Protein AF-A0A3N5GMI0-F1 (afdb_monomer_lite)

Radius of gyration: 30.56 Å; chains: 1; bounding box: 79×19×88 Å

Sequence (148 aa):
MTARRFLISTAVVILVIGAAYVMGYWPERARRVALEGEVTALREQLNDAGARVRMGRLLGDLLNVIEAASALNYGQAQGLSSKFYDAARVEADRTHVPSFKMALEGILQSRDGVTAALTRGDSAAVETLRSAERQLREALGYPVSPPS

Secondary structure (DSSP, 8-state):
-HHHHHHHHHHHHHHHHHHHHHHHHHHHHHHHHHHHHHHHHHHHHHHHHHHHHHHHHHHHHHHHHHHHHHTT-HHHHHHHHHHHHHHHHHHHHH---HHHHHHHHHHHHTHHHHHHHHHTT-THHHHHHHHHHHHHHHHHT---PPP-

pLDDT: mean 86.66, std 12.64, range [46.75, 98.0]

Structure (mmCIF, N/CA/C/O backbone):
data_AF-A0A3N5GMI0-F1
#
_entry.id   AF-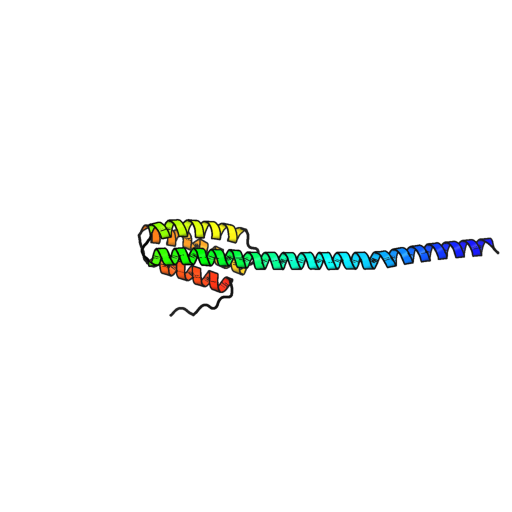A0A3N5GMI0-F1
#
loop_
_atom_site.group_PDB
_atom_site.id
_atom_site.type_symbol
_atom_site.label_atom_id
_atom_site.label_alt_id
_atom_site.label_comp_id
_atom_site.label_asym_id
_atom_site.label_entity_id
_atom_site.label_seq_id
_atom_site.pdbx_PDB_ins_code
_atom_site.Cartn_x
_atom_site.Cartn_y
_atom_site.Cartn_z
_atom_site.occupancy
_atom_site.B_iso_or_equiv
_atom_site.auth_seq_id
_atom_site.auth_comp_id
_atom_site.auth_asym_id
_atom_site.auth_atom_id
_atom_site.pdbx_PDB_model_num
ATOM 1 N N . MET A 1 1 ? 53.738 -0.692 -65.884 1.00 52.25 1 MET A N 1
ATOM 2 C CA . MET A 1 1 ? 52.282 -0.692 -65.571 1.00 52.25 1 MET A CA 1
ATOM 3 C C . MET A 1 1 ? 51.859 -1.727 -64.513 1.00 52.25 1 MET A C 1
ATOM 5 O O . MET A 1 1 ? 50.678 -1.806 -64.198 1.00 52.25 1 MET A O 1
ATOM 9 N N . THR A 1 2 ? 52.780 -2.491 -63.918 1.00 55.88 2 THR A N 1
ATOM 10 C CA . THR A 1 2 ? 52.488 -3.558 -62.939 1.00 55.88 2 THR A CA 1
ATOM 11 C C . THR A 1 2 ? 52.329 -3.046 -61.500 1.00 55.88 2 THR A C 1
ATOM 13 O O . THR A 1 2 ? 51.394 -3.449 -60.818 1.00 55.88 2 THR A O 1
ATOM 16 N N . ALA A 1 3 ? 53.146 -2.077 -61.067 1.00 57.31 3 ALA A N 1
ATOM 17 C CA . ALA A 1 3 ? 53.117 -1.544 -59.696 1.00 57.31 3 ALA A CA 1
ATOM 18 C C . ALA A 1 3 ? 51.794 -0.841 -59.317 1.00 57.31 3 ALA A C 1
ATOM 20 O O . ALA A 1 3 ? 51.259 -1.047 -58.231 1.00 57.31 3 ALA A O 1
ATOM 21 N N . ARG A 1 4 ? 51.211 -0.062 -60.240 1.00 60.59 4 ARG A N 1
ATOM 22 C CA . ARG A 1 4 ? 49.930 0.636 -60.018 1.00 60.59 4 ARG A CA 1
ATOM 23 C C . ARG A 1 4 ? 48.748 -0.336 -59.907 1.00 60.59 4 ARG A C 1
ATOM 25 O O . ARG A 1 4 ? 47.826 -0.077 -59.148 1.00 60.59 4 ARG A O 1
ATOM 32 N N . ARG A 1 5 ? 48.788 -1.466 -60.627 1.00 61.03 5 ARG A N 1
ATOM 33 C CA . ARG A 1 5 ? 47.753 -2.514 -60.552 1.00 61.03 5 ARG A CA 1
ATOM 34 C C . ARG A 1 5 ? 47.844 -3.298 -59.238 1.00 61.03 5 ARG A C 1
ATOM 36 O O . ARG A 1 5 ? 46.805 -3.575 -58.657 1.00 61.03 5 ARG A O 1
ATOM 43 N N . PHE A 1 6 ? 49.060 -3.546 -58.740 1.00 63.50 6 PHE A N 1
ATOM 44 C CA . PHE A 1 6 ? 49.299 -4.171 -57.431 1.00 63.50 6 PHE A CA 1
ATOM 45 C C . PHE A 1 6 ? 48.829 -3.302 -56.255 1.00 63.50 6 PHE A C 1
ATOM 47 O O . PHE A 1 6 ? 48.178 -3.798 -55.342 1.00 63.50 6 PHE A O 1
ATOM 54 N N . LEU A 1 7 ? 49.095 -1.992 -56.291 1.00 67.62 7 LEU A N 1
ATOM 55 C CA . LEU A 1 7 ? 48.611 -1.062 -55.262 1.00 67.62 7 LEU A CA 1
ATOM 56 C C . LEU A 1 7 ? 47.077 -0.987 -55.214 1.00 67.62 7 LEU A C 1
ATOM 58 O O . LEU A 1 7 ? 46.496 -0.982 -54.131 1.00 67.62 7 LEU A O 1
ATOM 62 N N . ILE A 1 8 ? 46.421 -0.982 -56.379 1.00 74.38 8 ILE A N 1
ATOM 63 C CA . ILE A 1 8 ? 44.954 -0.985 -56.464 1.00 74.38 8 ILE A CA 1
ATOM 64 C C . ILE A 1 8 ? 44.383 -2.306 -55.929 1.00 74.38 8 ILE A C 1
ATOM 66 O O . ILE A 1 8 ? 43.432 -2.275 -55.153 1.00 74.38 8 ILE A O 1
ATOM 70 N N . SER A 1 9 ? 44.971 -3.459 -56.272 1.00 75.69 9 SER A N 1
ATOM 71 C CA . SER A 1 9 ? 44.498 -4.748 -55.748 1.00 75.69 9 SER A CA 1
ATOM 72 C C . SER A 1 9 ? 44.639 -4.849 -54.228 1.00 75.69 9 SER A C 1
ATOM 74 O O . SER A 1 9 ? 43.713 -5.309 -53.567 1.00 75.69 9 SER A O 1
ATOM 76 N N . THR A 1 10 ? 45.743 -4.364 -53.652 1.00 77.94 10 THR A N 1
ATOM 77 C CA . THR A 1 10 ? 45.947 -4.388 -52.195 1.00 77.94 10 THR A CA 1
ATOM 78 C C . THR A 1 10 ? 44.950 -3.482 -51.469 1.00 77.94 10 THR A C 1
ATOM 80 O O . THR A 1 10 ? 44.385 -3.885 -50.454 1.00 77.94 10 THR A O 1
ATOM 83 N N . ALA A 1 11 ? 44.667 -2.292 -52.009 1.00 78.38 11 ALA A N 1
ATOM 84 C CA . ALA A 1 11 ? 43.669 -1.386 -51.440 1.00 78.38 11 ALA A CA 1
ATOM 85 C C . ALA A 1 11 ? 42.252 -1.991 -51.453 1.00 78.38 11 ALA A C 1
ATOM 87 O O . ALA A 1 11 ? 41.520 -1.872 -50.471 1.00 78.38 11 ALA A O 1
ATOM 88 N N . VAL A 1 12 ? 41.881 -2.689 -52.531 1.00 81.88 12 VAL A N 1
ATOM 89 C CA . VAL A 1 12 ? 40.581 -3.371 -52.640 1.00 81.88 12 VAL A CA 1
ATOM 90 C C . VAL A 1 12 ? 40.467 -4.521 -51.637 1.00 81.88 12 VAL A C 1
ATOM 92 O O . VAL A 1 12 ? 39.437 -4.654 -50.984 1.00 81.88 12 VAL A O 1
ATOM 95 N N . VAL A 1 13 ? 41.524 -5.318 -51.452 1.00 80.50 13 VAL A N 1
ATOM 96 C CA . VAL A 1 13 ? 41.527 -6.421 -50.473 1.00 80.50 13 VAL A CA 1
ATOM 97 C C . VAL A 1 13 ? 41.350 -5.900 -49.042 1.00 80.50 13 VAL A C 1
ATOM 99 O O . VAL A 1 13 ? 40.541 -6.443 -48.293 1.00 80.50 13 VAL A O 1
ATOM 102 N N . ILE A 1 14 ? 42.036 -4.814 -48.673 1.00 80.25 14 ILE A N 1
ATOM 103 C CA . ILE A 1 14 ? 41.888 -4.185 -47.349 1.00 80.25 14 ILE A CA 1
ATOM 104 C C . ILE A 1 14 ? 40.455 -3.676 -47.139 1.00 80.25 14 ILE A C 1
ATOM 106 O O . ILE A 1 14 ? 39.878 -3.882 -46.070 1.00 80.25 14 ILE A O 1
ATOM 110 N N . LEU A 1 15 ? 39.855 -3.062 -48.162 1.00 82.50 15 LEU A N 1
ATOM 111 C CA . LEU A 1 15 ? 38.482 -2.560 -48.102 1.00 82.50 15 LEU A CA 1
ATOM 112 C C . LEU A 1 15 ? 37.459 -3.694 -47.919 1.00 82.50 15 LEU A C 1
ATOM 114 O O . LEU A 1 15 ? 36.540 -3.568 -47.114 1.00 82.50 15 LEU A O 1
ATOM 118 N N . VAL A 1 16 ? 37.642 -4.819 -48.616 1.00 78.62 16 VAL A N 1
ATOM 119 C CA . VAL A 1 16 ? 36.766 -5.998 -48.505 1.00 78.62 16 VAL A CA 1
ATOM 120 C C . VAL A 1 16 ? 36.875 -6.648 -47.124 1.00 78.62 16 VAL A C 1
ATOM 122 O O . VAL A 1 16 ? 35.852 -6.984 -46.531 1.00 78.62 16 VAL A O 1
ATOM 125 N N . ILE A 1 17 ? 38.086 -6.777 -46.573 1.00 74.62 17 ILE A N 1
ATOM 126 C CA . ILE A 1 17 ? 38.292 -7.321 -45.221 1.00 74.62 17 ILE A CA 1
ATOM 127 C C . ILE A 1 17 ? 37.671 -6.395 -44.167 1.00 74.62 17 ILE A C 1
ATOM 129 O O . ILE A 1 17 ? 36.975 -6.868 -43.269 1.00 74.62 17 ILE A O 1
ATOM 133 N N . GLY A 1 18 ? 37.858 -5.078 -44.301 1.00 73.50 18 GLY A N 1
ATOM 134 C CA . GLY A 1 18 ? 37.229 -4.091 -43.422 1.00 73.50 18 GLY A CA 1
ATOM 135 C C . GLY A 1 18 ? 35.699 -4.148 -43.475 1.00 73.50 18 GLY A C 1
ATOM 136 O O . GLY A 1 18 ? 35.045 -4.157 -42.433 1.00 73.50 18 GLY A O 1
ATOM 137 N N . ALA A 1 19 ? 35.122 -4.265 -44.673 1.00 71.38 19 ALA A N 1
ATOM 138 C CA . ALA A 1 19 ? 33.678 -4.391 -44.860 1.00 71.38 19 ALA A CA 1
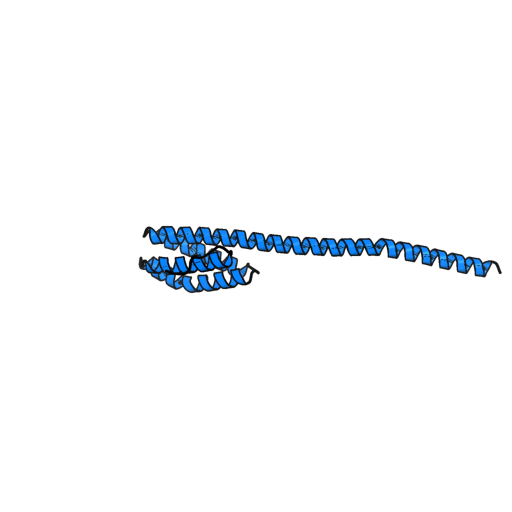ATOM 139 C C . ALA A 1 19 ? 33.121 -5.695 -44.264 1.00 71.38 19 ALA A C 1
ATOM 141 O O . ALA A 1 19 ? 32.104 -5.660 -43.574 1.00 71.38 19 ALA A O 1
ATOM 142 N N . ALA A 1 20 ? 33.807 -6.826 -44.459 1.00 69.12 20 ALA A N 1
ATOM 143 C CA . ALA A 1 20 ? 33.426 -8.112 -43.874 1.00 69.12 20 ALA A CA 1
ATOM 144 C C . ALA A 1 20 ? 33.480 -8.086 -42.336 1.00 69.12 20 ALA A C 1
ATOM 146 O O . ALA A 1 20 ? 32.583 -8.609 -41.674 1.00 69.12 20 ALA A O 1
ATOM 147 N N . TYR A 1 21 ? 34.486 -7.420 -41.761 1.00 67.62 21 TYR A N 1
ATOM 148 C CA . TYR A 1 21 ? 34.617 -7.260 -40.313 1.00 67.62 21 TYR A CA 1
ATOM 149 C C . TYR A 1 21 ? 33.480 -6.408 -39.722 1.00 67.62 21 TYR A C 1
ATOM 151 O O . TYR A 1 21 ? 32.885 -6.774 -38.709 1.00 67.62 21 TYR A O 1
ATOM 159 N N . VAL A 1 22 ? 33.114 -5.305 -40.382 1.00 67.25 22 VAL A N 1
ATOM 160 C CA . VAL A 1 22 ? 32.005 -4.435 -39.952 1.00 67.25 22 VAL A CA 1
ATOM 161 C C . VAL A 1 22 ? 30.646 -5.125 -40.124 1.00 67.25 22 VAL A C 1
ATOM 163 O O . VAL A 1 22 ? 29.807 -5.050 -39.223 1.00 67.25 22 VAL A O 1
ATOM 166 N N . MET A 1 23 ? 30.440 -5.852 -41.228 1.00 66.06 23 MET A N 1
ATOM 167 C CA . MET A 1 23 ? 29.214 -6.625 -41.471 1.00 66.06 23 MET A CA 1
ATOM 168 C C . MET A 1 23 ? 29.020 -7.770 -40.474 1.00 66.06 23 MET A C 1
ATOM 170 O O . MET A 1 23 ? 27.881 -8.058 -40.123 1.00 66.06 23 MET A O 1
ATOM 174 N N . GLY A 1 24 ? 30.093 -8.397 -39.985 1.00 65.38 24 GLY A N 1
ATOM 175 C CA . GLY A 1 24 ? 30.006 -9.426 -38.942 1.00 65.38 24 GLY A CA 1
ATOM 176 C C . GLY A 1 24 ? 29.714 -8.866 -37.544 1.00 65.38 24 GLY A C 1
ATOM 177 O O . GLY A 1 24 ? 29.049 -9.518 -36.745 1.00 65.38 24 GLY A O 1
ATOM 178 N N . TYR A 1 25 ? 30.161 -7.641 -37.247 1.00 62.84 25 TYR A N 1
ATOM 179 C CA . TYR A 1 25 ? 30.056 -7.048 -35.906 1.00 62.84 25 TYR A CA 1
ATOM 180 C C . TYR A 1 25 ? 28.720 -6.326 -35.642 1.00 62.84 25 TYR A C 1
ATOM 182 O O . TYR A 1 25 ? 28.265 -6.233 -34.500 1.00 62.84 25 TYR A O 1
ATOM 190 N N . TRP A 1 26 ? 28.071 -5.809 -36.689 1.00 65.12 26 TRP A N 1
ATOM 191 C CA . TRP A 1 26 ? 26.772 -5.133 -36.593 1.00 65.12 26 TRP A CA 1
ATOM 192 C C . TRP A 1 26 ? 25.600 -6.031 -36.134 1.00 65.12 26 TRP A C 1
ATOM 194 O O . TRP A 1 26 ? 24.871 -5.616 -35.226 1.00 65.12 26 TRP A O 1
ATOM 204 N N . PRO A 1 27 ? 25.400 -7.257 -36.670 1.00 71.31 27 PRO A N 1
ATOM 205 C CA . PRO A 1 27 ? 24.298 -8.123 -36.243 1.00 71.31 27 PRO A CA 1
ATOM 206 C C . PRO A 1 27 ? 24.444 -8.575 -34.785 1.00 71.31 27 PRO A C 1
ATOM 208 O O . PRO A 1 27 ? 23.443 -8.733 -34.087 1.00 71.31 27 PRO A O 1
ATOM 211 N N . GLU A 1 28 ? 25.677 -8.715 -34.296 1.00 65.88 28 GLU A N 1
ATOM 212 C CA . GLU A 1 28 ? 25.957 -9.093 -32.910 1.00 65.88 28 GLU A CA 1
ATOM 213 C C . GLU A 1 28 ? 25.570 -7.976 -31.926 1.00 65.88 28 GLU A C 1
ATOM 215 O O . GLU A 1 28 ? 24.974 -8.236 -30.879 1.00 65.88 28 GLU A O 1
ATOM 220 N N . ARG A 1 29 ? 25.832 -6.709 -32.282 1.00 66.31 29 ARG A N 1
ATOM 221 C CA . ARG A 1 29 ? 25.362 -5.552 -31.500 1.00 66.31 29 ARG A CA 1
ATOM 222 C C . ARG A 1 29 ? 23.839 -5.447 -31.505 1.00 66.31 29 ARG A C 1
ATOM 224 O O . ARG A 1 29 ? 23.257 -5.226 -30.449 1.00 66.31 29 ARG A O 1
ATOM 231 N N . ALA A 1 30 ? 23.200 -5.650 -32.658 1.00 70.50 30 ALA A N 1
ATOM 232 C CA . ALA A 1 30 ? 21.741 -5.624 -32.761 1.00 70.50 30 ALA A CA 1
ATOM 233 C C . ALA A 1 30 ? 21.086 -6.700 -31.874 1.00 70.50 30 ALA A C 1
ATOM 235 O O . ALA A 1 30 ? 20.111 -6.414 -31.183 1.00 70.50 30 ALA A O 1
ATOM 236 N N . ARG A 1 31 ? 21.663 -7.910 -31.823 1.00 71.00 31 ARG A N 1
ATOM 237 C CA . ARG A 1 31 ? 21.205 -8.981 -30.922 1.00 71.00 31 ARG A CA 1
ATOM 238 C C . ARG A 1 31 ? 21.382 -8.632 -29.450 1.00 71.00 31 ARG A C 1
ATOM 240 O O . ARG A 1 31 ? 20.467 -8.870 -28.674 1.00 71.00 31 ARG A O 1
ATOM 247 N N . ARG A 1 32 ? 22.522 -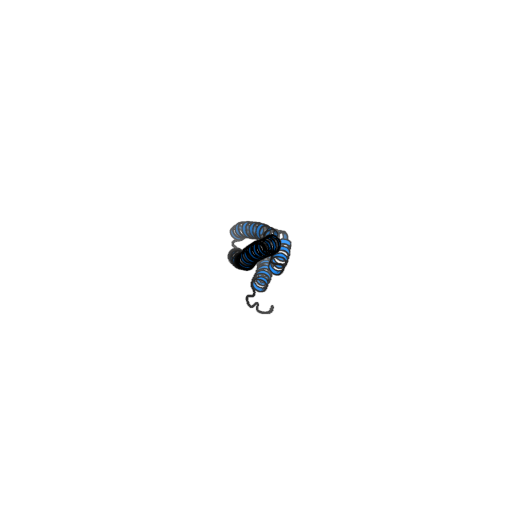8.053 -29.062 1.00 71.31 32 ARG A N 1
ATOM 248 C CA . ARG A 1 32 ? 22.760 -7.637 -27.668 1.00 71.31 32 ARG A CA 1
ATOM 249 C C . ARG A 1 32 ? 21.779 -6.564 -27.213 1.00 71.31 32 ARG A C 1
ATOM 251 O O . ARG A 1 32 ? 21.189 -6.725 -26.157 1.00 71.31 32 ARG A O 1
ATOM 258 N N . VAL A 1 33 ? 21.542 -5.541 -28.033 1.00 75.00 33 VAL A N 1
ATOM 259 C CA . VAL A 1 33 ? 20.564 -4.484 -27.725 1.00 75.00 33 VAL A CA 1
ATOM 260 C C . VAL A 1 33 ? 19.145 -5.053 -27.620 1.00 75.00 33 VAL A C 1
ATOM 262 O O . VAL A 1 33 ? 18.405 -4.689 -26.710 1.00 75.00 33 VAL A O 1
ATOM 265 N N . ALA A 1 34 ? 18.769 -5.983 -28.505 1.00 75.81 34 ALA A N 1
ATOM 266 C CA . ALA A 1 34 ? 17.469 -6.650 -28.430 1.00 75.81 34 ALA A CA 1
ATOM 267 C C . ALA A 1 34 ? 17.316 -7.480 -27.141 1.00 75.81 34 ALA A C 1
ATOM 269 O O . ALA A 1 34 ? 16.304 -7.363 -26.455 1.00 75.81 34 ALA A O 1
ATOM 270 N N . LEU A 1 35 ? 18.341 -8.258 -26.776 1.00 76.25 35 LEU A N 1
ATOM 271 C CA . LEU A 1 35 ? 18.362 -9.060 -25.548 1.00 76.25 35 LEU A CA 1
ATOM 272 C C . LEU A 1 35 ? 18.366 -8.190 -24.281 1.00 76.25 35 LEU A C 1
ATOM 274 O O . LEU A 1 35 ? 17.694 -8.519 -23.310 1.00 76.25 35 LEU A O 1
ATOM 278 N N . GLU A 1 36 ? 19.088 -7.068 -24.273 1.00 79.62 36 GLU A N 1
ATOM 279 C CA . GLU A 1 36 ? 19.067 -6.097 -23.169 1.00 79.62 36 GLU A CA 1
ATOM 280 C C . GLU A 1 36 ? 17.676 -5.470 -22.992 1.00 79.62 36 GLU A C 1
ATOM 282 O O . GLU A 1 36 ? 17.203 -5.316 -21.860 1.00 79.62 36 GLU A O 1
ATOM 287 N N . GLY A 1 37 ? 16.995 -5.167 -24.101 1.00 78.44 37 GLY A N 1
ATOM 288 C CA . GLY A 1 37 ? 15.605 -4.714 -24.098 1.00 78.44 37 GLY A CA 1
ATOM 289 C C . GLY A 1 37 ? 14.653 -5.761 -23.519 1.00 78.44 37 GLY A C 1
ATOM 290 O O . GLY A 1 37 ? 13.837 -5.442 -22.655 1.00 78.44 37 GLY A O 1
ATOM 291 N N . GLU A 1 38 ? 14.803 -7.023 -23.921 1.00 82.44 38 GLU A N 1
ATOM 292 C CA . GLU A 1 38 ? 13.996 -8.138 -23.414 1.00 82.44 38 GLU A CA 1
ATOM 293 C C . GLU A 1 38 ? 14.228 -8.382 -21.914 1.00 82.44 38 GLU A C 1
ATOM 295 O O . GLU A 1 38 ? 13.273 -8.505 -21.149 1.00 82.44 38 GLU A O 1
ATOM 300 N N . VAL A 1 39 ? 15.484 -8.359 -21.455 1.00 82.94 39 VAL A N 1
ATOM 301 C CA . VAL A 1 39 ? 15.821 -8.468 -20.025 1.00 82.94 39 VAL A CA 1
ATOM 302 C C . VAL A 1 39 ? 15.212 -7.322 -19.220 1.00 82.94 39 VAL A C 1
ATOM 304 O O . VAL A 1 39 ? 14.727 -7.545 -18.110 1.00 82.94 39 VAL A O 1
ATOM 307 N N . THR A 1 40 ? 15.227 -6.102 -19.757 1.00 84.00 40 THR A N 1
ATOM 308 C CA . THR A 1 40 ? 14.631 -4.936 -19.091 1.00 84.00 40 THR A CA 1
ATOM 309 C C . THR A 1 40 ? 13.116 -5.094 -18.969 1.00 84.00 40 THR A C 1
ATOM 311 O O . THR A 1 40 ? 12.585 -4.988 -17.865 1.00 84.00 40 THR A O 1
ATOM 314 N N . ALA A 1 41 ? 12.439 -5.468 -20.057 1.00 81.75 41 ALA A N 1
ATOM 315 C CA . ALA A 1 41 ? 10.996 -5.703 -20.056 1.00 81.75 41 ALA A CA 1
ATOM 316 C C . ALA A 1 41 ? 10.587 -6.842 -19.104 1.00 81.75 41 ALA A C 1
ATOM 318 O O . ALA A 1 41 ? 9.616 -6.721 -18.358 1.00 81.75 41 ALA A O 1
ATOM 319 N N . LEU A 1 42 ? 11.346 -7.942 -19.075 1.00 82.81 42 LEU A N 1
ATOM 320 C CA . LEU A 1 42 ? 11.097 -9.054 -18.153 1.00 82.81 42 LEU A CA 1
ATOM 321 C C . LEU A 1 42 ? 11.301 -8.644 -16.688 1.00 82.81 42 LEU A C 1
ATOM 323 O O . LEU A 1 42 ? 10.542 -9.070 -15.818 1.00 82.81 42 LEU A O 1
ATOM 327 N N . ARG A 1 43 ? 12.299 -7.801 -16.393 1.00 83.56 43 ARG A N 1
ATOM 328 C CA . ARG A 1 43 ? 12.517 -7.262 -15.039 1.00 83.56 43 ARG A CA 1
ATOM 329 C C . ARG A 1 43 ? 11.368 -6.370 -14.586 1.00 83.56 43 ARG A C 1
ATOM 331 O O . ARG A 1 43 ? 10.963 -6.478 -13.431 1.00 83.56 43 ARG A O 1
ATOM 338 N N . GLU A 1 44 ? 10.835 -5.532 -15.469 1.00 84.19 44 GLU A N 1
ATOM 339 C CA . GLU A 1 44 ? 9.654 -4.710 -15.175 1.00 84.19 44 GLU A CA 1
ATOM 340 C C . GLU A 1 44 ? 8.430 -5.583 -14.887 1.00 84.19 44 GLU A C 1
ATOM 342 O O . GLU A 1 44 ? 7.812 -5.437 -13.833 1.00 84.19 44 GLU A O 1
ATOM 347 N N . GLN A 1 45 ? 8.153 -6.578 -15.735 1.00 83.56 45 GLN A N 1
ATOM 348 C CA . GLN A 1 45 ? 7.048 -7.519 -15.517 1.00 83.56 45 GLN A CA 1
ATOM 349 C C . GLN A 1 45 ? 7.176 -8.278 -14.189 1.00 83.56 45 GLN A C 1
ATOM 351 O O . GLN A 1 45 ? 6.191 -8.447 -13.467 1.00 83.56 45 GLN A O 1
ATOM 356 N N . LEU A 1 46 ? 8.388 -8.719 -13.834 1.00 83.12 46 LEU A N 1
ATOM 357 C CA . LEU A 1 46 ? 8.648 -9.363 -12.546 1.00 83.12 46 LEU A CA 1
ATOM 358 C C . LEU A 1 46 ? 8.443 -8.405 -11.369 1.00 83.12 46 LEU A C 1
ATOM 360 O O . LEU A 1 46 ? 7.931 -8.822 -10.328 1.00 83.12 46 LEU A O 1
ATOM 364 N N . ASN A 1 47 ? 8.828 -7.137 -11.511 1.00 86.06 47 ASN A N 1
ATOM 365 C CA . ASN A 1 47 ? 8.621 -6.138 -10.470 1.00 86.06 47 ASN A CA 1
ATOM 366 C C . ASN A 1 47 ? 7.125 -5.866 -10.248 1.00 86.06 47 ASN A C 1
ATOM 368 O O . ASN A 1 47 ? 6.670 -5.862 -9.102 1.00 86.06 47 ASN A O 1
ATOM 372 N N . ASP A 1 48 ? 6.352 -5.750 -11.328 1.00 84.56 48 ASP A N 1
ATOM 373 C CA . ASP A 1 48 ? 4.899 -5.560 -11.290 1.00 84.56 48 ASP A CA 1
ATOM 374 C C . ASP A 1 48 ? 4.175 -6.769 -10.688 1.00 84.56 48 ASP A C 1
ATOM 376 O O . ASP A 1 48 ? 3.317 -6.625 -9.809 1.00 84.56 48 ASP A O 1
ATOM 380 N N . ALA A 1 49 ? 4.551 -7.982 -11.099 1.00 86.56 49 ALA A N 1
ATOM 381 C CA . ALA A 1 49 ? 4.040 -9.211 -10.499 1.00 86.56 49 ALA A CA 1
ATOM 382 C C . ALA A 1 49 ? 4.396 -9.288 -9.004 1.00 86.56 49 ALA A C 1
ATOM 384 O O . ALA A 1 49 ? 3.551 -9.614 -8.167 1.00 86.56 49 ALA A O 1
ATOM 385 N N . GLY A 1 50 ? 5.626 -8.914 -8.645 1.00 90.06 50 GLY A N 1
ATOM 386 C CA . GLY A 1 50 ? 6.074 -8.833 -7.260 1.00 90.06 50 GLY A CA 1
ATOM 387 C C . GLY A 1 50 ? 5.280 -7.815 -6.438 1.00 90.06 50 GLY A C 1
ATOM 388 O O . GLY A 1 50 ? 4.959 -8.091 -5.281 1.00 90.06 50 GLY A O 1
ATOM 389 N N . ALA A 1 51 ? 4.934 -6.664 -7.017 1.00 90.88 51 ALA A N 1
ATOM 390 C CA . ALA A 1 51 ? 4.099 -5.654 -6.375 1.00 90.88 51 ALA A CA 1
ATOM 391 C C . ALA A 1 51 ? 2.689 -6.190 -6.101 1.00 90.88 51 ALA A C 1
ATOM 393 O O . ALA A 1 51 ? 2.202 -6.068 -4.980 1.00 90.88 51 ALA A O 1
ATOM 394 N N . ARG A 1 52 ? 2.075 -6.892 -7.064 1.00 92.56 52 ARG A N 1
ATOM 395 C CA . ARG A 1 52 ? 0.767 -7.549 -6.874 1.00 92.56 52 ARG A CA 1
ATOM 396 C C . ARG A 1 52 ? 0.776 -8.547 -5.717 1.00 92.56 52 ARG A C 1
ATOM 398 O O . ARG A 1 52 ? -0.146 -8.545 -4.908 1.00 92.56 52 ARG A O 1
ATOM 405 N N . VAL A 1 53 ? 1.824 -9.365 -5.596 1.00 93.62 53 VAL A N 1
ATOM 406 C CA . VAL A 1 53 ? 1.955 -10.330 -4.487 1.00 93.62 53 VAL A CA 1
ATOM 407 C C . VAL A 1 53 ? 2.059 -9.623 -3.134 1.00 93.62 53 VAL A C 1
ATOM 409 O O . VAL A 1 53 ? 1.403 -10.030 -2.175 1.00 93.62 53 VAL A O 1
ATOM 412 N N . ARG A 1 54 ? 2.862 -8.556 -3.034 1.00 94.56 54 ARG A N 1
ATOM 413 C CA . ARG A 1 54 ? 2.990 -7.782 -1.786 1.00 94.56 54 ARG A CA 1
ATOM 414 C C . ARG A 1 54 ? 1.682 -7.087 -1.420 1.00 94.56 54 ARG A C 1
ATOM 416 O O . ARG A 1 54 ? 1.282 -7.124 -0.262 1.00 94.56 54 ARG A O 1
ATOM 423 N N . MET A 1 55 ? 0.981 -6.558 -2.414 1.00 94.94 55 MET A N 1
ATOM 424 C CA . MET A 1 55 ? -0.317 -5.925 -2.234 1.00 94.94 55 MET A CA 1
ATOM 425 C C . MET A 1 55 ? -1.403 -6.934 -1.818 1.00 94.94 55 MET A C 1
ATOM 427 O O . MET A 1 55 ? -2.222 -6.651 -0.948 1.00 94.94 55 MET A O 1
ATOM 431 N N . GLY A 1 56 ? -1.348 -8.164 -2.340 1.00 94.50 56 GLY A N 1
ATOM 432 C CA . GLY A 1 56 ? -2.178 -9.278 -1.875 1.00 94.50 56 GLY A CA 1
ATOM 433 C C . GLY A 1 56 ? -1.889 -9.690 -0.426 1.00 94.50 56 GLY A C 1
ATOM 434 O O . GLY A 1 56 ? -2.819 -10.001 0.314 1.00 94.50 56 GLY A O 1
ATOM 435 N N . ARG A 1 57 ? -0.623 -9.632 0.016 1.00 96.56 57 ARG A N 1
ATOM 436 C CA . ARG A 1 57 ? -0.271 -9.839 1.432 1.00 96.56 57 ARG A CA 1
ATOM 437 C C . ARG A 1 57 ? -0.889 -8.759 2.321 1.00 96.56 57 ARG A C 1
ATOM 439 O O . ARG A 1 57 ? -1.499 -9.107 3.323 1.00 96.56 57 ARG A O 1
ATOM 446 N N . LEU A 1 58 ? -0.803 -7.488 1.919 1.00 97.44 58 LEU A N 1
ATOM 447 C CA . LEU A 1 58 ? -1.431 -6.377 2.645 1.00 97.44 58 LEU A CA 1
ATOM 448 C C . LEU A 1 58 ? -2.950 -6.530 2.747 1.00 97.44 58 LEU A C 1
ATOM 450 O O . LEU A 1 58 ? -3.518 -6.250 3.798 1.00 97.44 58 LEU A O 1
ATOM 454 N N . LEU A 1 59 ? -3.607 -7.013 1.687 1.00 97.31 59 LEU A N 1
ATOM 455 C CA . LEU A 1 59 ? -5.029 -7.345 1.743 1.00 97.31 59 LEU A CA 1
ATOM 456 C C . LEU A 1 59 ? -5.305 -8.440 2.787 1.00 97.31 59 LEU A C 1
ATOM 458 O O . LEU A 1 59 ? -6.225 -8.294 3.584 1.00 97.31 59 LEU A O 1
ATOM 462 N N . GLY A 1 60 ? -4.498 -9.504 2.821 1.00 96.75 60 GLY A N 1
ATOM 463 C CA . GLY A 1 60 ? -4.603 -10.547 3.847 1.00 96.75 60 GLY A CA 1
ATOM 464 C C . GLY A 1 60 ? -4.416 -10.008 5.269 1.00 96.75 60 GLY A C 1
ATOM 465 O O . GLY A 1 60 ? -5.210 -10.315 6.155 1.00 96.75 60 GLY A O 1
ATOM 466 N N . ASP A 1 61 ? -3.417 -9.150 5.479 1.00 97.69 61 ASP A N 1
ATOM 467 C CA . ASP A 1 61 ? -3.168 -8.506 6.771 1.00 97.69 61 ASP A CA 1
ATOM 468 C C . ASP A 1 61 ? -4.355 -7.633 7.201 1.00 97.69 61 ASP A C 1
ATOM 470 O O . ASP A 1 61 ? -4.794 -7.714 8.348 1.00 97.69 61 ASP A O 1
ATOM 474 N N . LEU A 1 62 ? -4.929 -6.858 6.277 1.00 97.75 62 LEU A N 1
ATOM 475 C CA . LEU A 1 62 ? -6.115 -6.043 6.533 1.00 97.75 62 LEU A CA 1
ATOM 476 C C . LEU A 1 62 ? -7.336 -6.890 6.908 1.00 97.75 62 LEU A C 1
ATOM 478 O O . LEU A 1 62 ? -8.062 -6.537 7.837 1.00 97.75 62 LEU A O 1
ATOM 482 N N . LEU A 1 63 ? -7.559 -8.012 6.220 1.00 97.81 63 LEU A N 1
ATOM 483 C CA . LEU A 1 63 ? -8.659 -8.925 6.538 1.00 97.81 63 LEU A CA 1
ATOM 484 C C . LEU A 1 63 ? -8.540 -9.470 7.966 1.00 97.81 63 LEU A C 1
ATOM 486 O O . LEU A 1 63 ? -9.542 -9.503 8.676 1.00 97.81 63 LEU A O 1
ATOM 490 N N . ASN A 1 64 ? -7.325 -9.780 8.427 1.00 98.00 64 ASN A N 1
ATOM 491 C CA . ASN A 1 64 ? -7.092 -10.188 9.816 1.00 98.00 64 ASN A CA 1
ATOM 492 C C . ASN A 1 64 ? -7.430 -9.063 10.816 1.00 98.00 64 ASN A C 1
ATOM 494 O O . ASN A 1 64 ? -7.971 -9.329 11.890 1.00 98.00 64 ASN A O 1
ATOM 498 N N . VAL A 1 65 ? -7.139 -7.796 10.482 1.00 97.69 65 VAL A N 1
ATOM 499 C CA . VAL A 1 65 ? -7.537 -6.641 11.314 1.00 97.69 65 VAL A CA 1
ATOM 500 C C . VAL A 1 65 ? -9.060 -6.536 11.389 1.00 97.69 65 VAL A C 1
ATOM 502 O O . VAL A 1 65 ? -9.612 -6.362 12.476 1.00 97.69 65 VAL A O 1
ATOM 505 N N . ILE A 1 66 ? -9.735 -6.645 10.242 1.00 97.44 66 ILE A N 1
ATOM 506 C CA . ILE A 1 66 ? -11.196 -6.581 10.141 1.00 97.44 66 ILE A CA 1
ATOM 507 C C . ILE A 1 66 ? -11.836 -7.703 10.952 1.00 97.44 66 ILE A C 1
ATOM 509 O O . ILE A 1 66 ? -12.790 -7.445 11.683 1.00 97.44 66 ILE A O 1
ATOM 513 N N . GLU A 1 67 ? -11.323 -8.927 10.845 1.00 97.56 67 GLU A N 1
ATOM 514 C CA . GLU A 1 67 ? -11.813 -10.084 11.592 1.00 97.56 67 GLU A CA 1
ATOM 515 C C . GLU A 1 67 ? -11.676 -9.863 13.102 1.00 97.56 67 GLU A C 1
ATOM 517 O O . GLU A 1 67 ? -12.667 -9.967 13.825 1.00 97.56 67 GLU A O 1
ATOM 522 N N . ALA A 1 68 ? -10.494 -9.452 13.575 1.00 96.94 68 ALA A N 1
ATOM 523 C CA . ALA A 1 68 ? -10.266 -9.168 14.990 1.00 96.94 68 ALA A CA 1
ATOM 524 C C . ALA A 1 68 ? -11.172 -8.040 15.518 1.00 96.94 68 ALA A C 1
ATOM 526 O O . ALA A 1 68 ? -11.739 -8.160 16.605 1.00 96.94 68 ALA A O 1
ATOM 527 N N . ALA A 1 69 ? -11.348 -6.960 14.748 1.00 96.19 69 ALA A N 1
ATOM 528 C CA . ALA A 1 69 ? -12.224 -5.849 15.119 1.00 96.19 69 ALA A CA 1
ATOM 529 C C . ALA A 1 69 ? -13.709 -6.257 15.119 1.00 96.19 69 ALA A C 1
ATOM 531 O O . ALA A 1 69 ? -14.447 -5.885 16.028 1.00 96.19 69 ALA A O 1
ATOM 532 N N . SER A 1 70 ? -14.135 -7.065 14.144 1.00 95.62 70 SER A N 1
ATOM 533 C CA . SER A 1 70 ? -15.508 -7.590 14.054 1.00 95.62 70 SER A CA 1
ATOM 534 C C . SER A 1 70 ? -15.819 -8.570 15.187 1.00 95.62 70 SER A C 1
ATOM 536 O O . SER A 1 70 ? -16.946 -8.620 15.669 1.00 95.62 70 SER A O 1
ATOM 538 N N . ALA A 1 71 ? -14.811 -9.310 15.656 1.00 96.56 71 ALA A N 1
ATOM 539 C CA . ALA A 1 71 ? -14.890 -10.178 16.827 1.00 96.56 71 ALA A CA 1
ATOM 540 C C . ALA A 1 71 ? -14.787 -9.417 18.167 1.00 96.56 71 ALA A C 1
ATOM 542 O O . ALA A 1 71 ? -14.653 -10.047 19.215 1.00 96.56 71 ALA A O 1
ATOM 543 N N . LEU A 1 72 ? -14.821 -8.075 18.149 1.00 95.75 72 LEU A N 1
ATOM 544 C CA . LEU A 1 72 ? -14.674 -7.197 19.320 1.00 95.75 72 LEU A CA 1
ATOM 545 C C . LEU A 1 72 ? -13.340 -7.377 20.070 1.00 95.75 72 LEU A C 1
ATOM 547 O O . LEU A 1 72 ? -13.183 -6.924 21.205 1.00 95.75 72 LEU A O 1
ATOM 551 N N . ASN A 1 73 ? -12.344 -8.003 19.437 1.00 96.00 73 ASN A N 1
ATOM 552 C CA . ASN A 1 73 ? -11.013 -8.188 20.000 1.00 96.00 73 ASN A CA 1
ATOM 553 C C . ASN A 1 73 ? -10.131 -6.972 19.688 1.00 96.00 73 ASN A C 1
ATOM 555 O O . ASN A 1 73 ? -9.162 -7.042 18.927 1.00 96.00 73 ASN A O 1
ATOM 559 N N . TYR A 1 74 ? -10.486 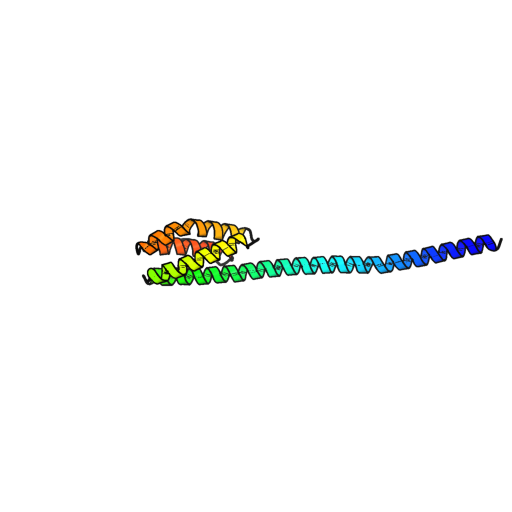-5.826 20.271 1.00 95.06 74 TYR A N 1
ATOM 560 C CA . TYR A 1 74 ? -9.864 -4.540 19.946 1.00 95.06 74 TYR A CA 1
ATOM 561 C C . TYR A 1 74 ? -8.370 -4.473 20.284 1.00 95.06 74 TYR A C 1
ATOM 563 O O . TYR A 1 74 ? -7.614 -3.850 19.543 1.00 95.06 74 TYR A O 1
ATOM 571 N N . GLY A 1 75 ? -7.915 -5.168 21.332 1.00 94.38 75 GLY A N 1
ATOM 572 C CA . GLY A 1 75 ? -6.487 -5.254 21.657 1.00 94.38 75 GLY A CA 1
ATOM 573 C C . GLY A 1 75 ? -5.685 -5.991 20.578 1.00 94.38 75 GLY A C 1
ATOM 574 O O . GLY A 1 75 ? -4.628 -5.523 20.152 1.00 94.38 75 GLY A O 1
ATOM 575 N N . GLN A 1 76 ? -6.215 -7.107 20.064 1.00 96.44 76 GLN A N 1
ATOM 576 C CA . GLN A 1 76 ? -5.604 -7.807 18.931 1.00 96.44 76 GLN A CA 1
ATOM 577 C C . GLN A 1 76 ? -5.680 -6.963 17.653 1.00 96.44 76 GLN A C 1
ATOM 579 O O . GLN A 1 76 ? -4.683 -6.842 16.939 1.00 96.44 76 GLN A O 1
ATOM 584 N N . ALA A 1 77 ? -6.829 -6.337 17.389 1.00 96.56 77 ALA A N 1
ATOM 585 C CA . ALA A 1 77 ? -7.033 -5.487 16.222 1.00 96.56 77 ALA A CA 1
ATOM 586 C C . ALA A 1 77 ? -6.078 -4.283 16.198 1.00 96.56 77 ALA A C 1
ATOM 588 O O . ALA A 1 77 ? -5.571 -3.945 15.135 1.00 96.56 77 ALA A O 1
ATOM 589 N N . GLN A 1 78 ? -5.769 -3.665 17.345 1.00 96.56 78 GLN A N 1
ATOM 590 C CA . GLN A 1 78 ? -4.754 -2.606 17.446 1.00 96.56 78 GLN A CA 1
ATOM 591 C C . GLN A 1 78 ? -3.357 -3.102 17.056 1.00 96.56 78 GLN A C 1
ATOM 593 O O . GLN A 1 78 ? -2.658 -2.459 16.272 1.00 96.56 78 GLN A O 1
ATOM 598 N N . GLY A 1 79 ? -2.948 -4.261 17.580 1.00 96.81 79 GLY A N 1
ATOM 599 C CA . GLY A 1 79 ? -1.645 -4.843 17.258 1.00 96.81 79 GLY A CA 1
ATOM 600 C C . GLY A 1 79 ? -1.513 -5.206 15.777 1.00 96.81 79 GLY A C 1
ATOM 601 O O . GLY A 1 79 ? -0.463 -4.983 15.172 1.00 96.81 79 GLY A O 1
ATOM 602 N N . LEU A 1 80 ? -2.580 -5.742 15.180 1.00 97.69 80 LEU A N 1
ATOM 603 C CA . LEU A 1 80 ? -2.626 -6.064 13.754 1.00 97.69 80 LEU A CA 1
ATOM 604 C C . LEU A 1 80 ? -2.685 -4.800 12.886 1.00 97.69 80 LEU A C 1
ATOM 606 O O . LEU A 1 80 ? -1.975 -4.723 11.886 1.00 97.69 80 LEU A O 1
ATOM 610 N N . SER A 1 81 ? -3.476 -3.793 13.275 1.00 96.81 81 SER A N 1
ATOM 611 C CA . SER A 1 81 ? -3.645 -2.570 12.486 1.00 96.81 81 SER A CA 1
ATOM 612 C C . SER A 1 81 ? -2.356 -1.763 12.417 1.00 96.81 81 SER A C 1
ATOM 614 O O . SER A 1 81 ? -2.000 -1.296 11.338 1.00 96.81 81 SER A O 1
ATOM 616 N N . SER A 1 82 ? -1.598 -1.665 13.517 1.00 97.06 82 SER A N 1
ATOM 617 C CA . SER A 1 82 ? -0.291 -0.998 13.497 1.00 97.06 82 SER A CA 1
ATOM 618 C C . SER A 1 82 ? 0.649 -1.664 12.493 1.00 97.06 82 SER A C 1
ATOM 620 O O . SER A 1 82 ? 1.213 -0.981 11.643 1.00 97.06 82 SER A O 1
ATOM 622 N N . LYS A 1 83 ? 0.759 -3.000 12.536 1.00 97.25 83 LYS A N 1
ATOM 623 C CA . LYS A 1 83 ? 1.598 -3.763 11.598 1.00 97.25 83 LYS A CA 1
ATOM 624 C C . LYS A 1 83 ? 1.156 -3.568 10.150 1.00 97.25 83 LYS A C 1
ATOM 626 O O . LYS A 1 83 ? 2.003 -3.365 9.284 1.00 97.25 83 LYS A O 1
ATOM 631 N N . PHE A 1 84 ? -0.152 -3.598 9.901 1.00 98.00 84 PHE A N 1
ATOM 632 C CA . PHE A 1 84 ? -0.722 -3.353 8.581 1.00 98.00 84 PHE A CA 1
ATOM 633 C C . PHE A 1 84 ? -0.355 -1.959 8.056 1.00 98.00 84 PHE A C 1
ATOM 635 O O . PHE A 1 84 ? 0.170 -1.849 6.953 1.00 98.00 84 PHE A O 1
ATOM 642 N N . TYR A 1 85 ? -0.576 -0.898 8.838 1.00 98.00 85 TYR A N 1
ATOM 643 C CA . TYR A 1 85 ? -0.289 0.470 8.396 1.00 98.00 85 TYR A CA 1
ATOM 644 C C . TYR A 1 85 ? 1.206 0.736 8.210 1.00 98.00 85 TYR A C 1
ATOM 646 O O . TYR A 1 85 ? 1.585 1.466 7.294 1.00 98.00 85 TYR A O 1
ATOM 654 N N . ASP A 1 86 ? 2.060 0.135 9.037 1.00 98.00 86 ASP A N 1
ATOM 655 C CA . ASP A 1 86 ? 3.508 0.235 8.860 1.00 98.00 86 ASP A CA 1
ATOM 656 C C . ASP A 1 86 ? 3.951 -0.469 7.568 1.00 98.00 86 ASP A C 1
ATOM 658 O O . ASP A 1 86 ? 4.712 0.102 6.785 1.00 98.00 86 ASP A O 1
ATOM 662 N N . ALA A 1 87 ? 3.410 -1.656 7.277 1.00 97.19 87 ALA A N 1
ATOM 663 C CA . ALA A 1 87 ? 3.665 -2.360 6.022 1.00 97.19 87 ALA A CA 1
ATOM 664 C C . ALA A 1 87 ? 3.098 -1.609 4.800 1.00 97.19 87 ALA A C 1
ATOM 666 O O . ALA A 1 87 ? 3.759 -1.535 3.764 1.00 97.19 87 ALA A O 1
ATOM 667 N N . ALA A 1 88 ? 1.913 -1.006 4.927 1.00 97.19 88 ALA A N 1
ATOM 668 C CA . ALA A 1 88 ? 1.289 -0.200 3.882 1.00 97.19 88 ALA A CA 1
ATOM 669 C C . ALA A 1 88 ? 2.125 1.043 3.546 1.00 97.19 88 ALA A C 1
ATOM 671 O O . ALA A 1 88 ? 2.304 1.349 2.370 1.00 97.19 88 ALA A O 1
ATOM 672 N N . ARG A 1 89 ? 2.697 1.720 4.554 1.00 97.56 89 ARG A N 1
ATOM 673 C CA . ARG A 1 89 ? 3.623 2.846 4.348 1.00 97.56 89 ARG A CA 1
ATOM 674 C C . ARG A 1 89 ? 4.866 2.407 3.580 1.00 97.56 89 ARG A C 1
ATOM 676 O O . ARG A 1 89 ? 5.215 3.026 2.582 1.00 97.56 89 ARG A O 1
ATOM 683 N N . VAL A 1 90 ? 5.486 1.306 4.006 1.00 96.75 90 VAL A N 1
ATOM 684 C CA . VAL A 1 90 ? 6.677 0.763 3.336 1.00 96.75 90 VAL A CA 1
ATOM 685 C C . VAL A 1 90 ? 6.383 0.393 1.879 1.00 96.75 90 VAL A C 1
ATOM 687 O O . VAL A 1 90 ? 7.204 0.659 1.003 1.00 96.75 90 VAL A O 1
ATOM 690 N N . GLU A 1 91 ? 5.226 -0.208 1.588 1.00 95.69 91 GLU A N 1
ATOM 691 C CA . GLU A 1 91 ? 4.869 -0.544 0.205 1.00 95.69 91 GLU A CA 1
ATOM 692 C C . GLU A 1 91 ? 4.509 0.700 -0.622 1.00 95.69 91 GLU A C 1
ATOM 694 O O . GLU A 1 91 ? 4.826 0.730 -1.810 1.00 95.69 91 GLU A O 1
ATOM 699 N N . ALA A 1 92 ? 3.923 1.738 -0.016 1.00 95.44 92 ALA A N 1
ATOM 700 C CA . ALA A 1 92 ? 3.598 2.995 -0.696 1.00 95.44 92 ALA A CA 1
ATOM 701 C C . ALA A 1 92 ? 4.861 3.718 -1.183 1.00 95.44 92 ALA A C 1
ATOM 703 O O . ALA A 1 92 ? 4.897 4.204 -2.314 1.00 95.44 92 ALA A O 1
ATOM 704 N N . ASP A 1 93 ? 5.913 3.715 -0.361 1.00 93.88 93 ASP A N 1
ATOM 705 C CA . ASP A 1 93 ? 7.213 4.296 -0.707 1.00 93.88 93 ASP A CA 1
ATOM 706 C C . ASP A 1 93 ? 7.968 3.461 -1.758 1.00 93.88 93 ASP A C 1
ATOM 708 O O . ASP A 1 93 ? 8.810 3.977 -2.494 1.00 93.88 93 ASP A O 1
ATOM 712 N N . ARG A 1 94 ? 7.676 2.156 -1.839 1.00 92.00 94 ARG A N 1
ATOM 713 C CA . ARG A 1 94 ? 8.372 1.204 -2.717 1.00 92.00 94 ARG A CA 1
ATOM 714 C C . ARG A 1 94 ? 7.712 1.029 -4.086 1.00 92.00 94 ARG A C 1
ATOM 716 O O . ARG A 1 94 ? 8.403 0.747 -5.072 1.00 92.00 94 ARG A O 1
ATOM 723 N N . THR A 1 95 ? 6.386 1.075 -4.152 1.00 90.50 95 THR A N 1
ATOM 724 C CA . THR A 1 95 ? 5.648 0.731 -5.367 1.00 90.50 95 THR A CA 1
ATOM 725 C C . THR A 1 95 ? 5.804 1.805 -6.440 1.00 90.50 95 THR A C 1
ATOM 727 O O . THR A 1 95 ? 5.723 3.001 -6.174 1.00 90.50 95 THR A O 1
ATOM 730 N N . HIS A 1 96 ? 6.010 1.366 -7.680 1.00 88.94 96 HIS A N 1
ATOM 731 C CA . HIS A 1 96 ? 6.049 2.243 -8.854 1.00 88.94 96 HIS A CA 1
ATOM 732 C C . HIS A 1 96 ? 4.733 2.191 -9.642 1.00 88.94 96 HIS A C 1
ATOM 734 O O . HIS A 1 96 ? 4.571 2.908 -10.624 1.00 88.94 96 HIS A O 1
ATOM 740 N N . VAL A 1 97 ? 3.781 1.358 -9.200 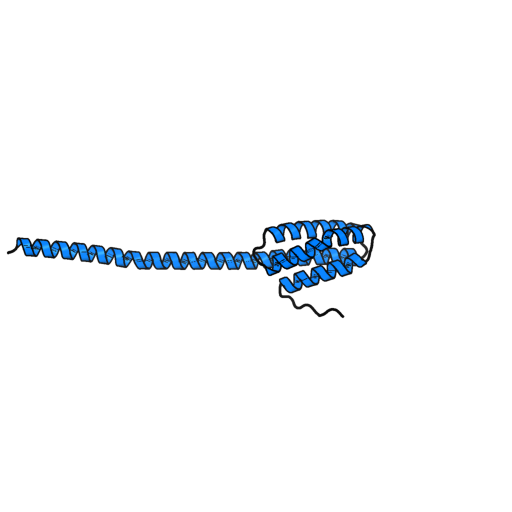1.00 89.81 97 VAL A N 1
ATOM 741 C CA . VAL A 1 97 ? 2.461 1.215 -9.814 1.00 89.81 97 VAL A CA 1
ATOM 742 C C . VAL A 1 97 ? 1.559 2.345 -9.296 1.00 89.81 97 VAL A C 1
ATOM 744 O O . VAL A 1 97 ? 1.225 2.341 -8.105 1.00 89.81 97 VAL A O 1
ATOM 747 N N . PRO A 1 98 ? 1.126 3.303 -10.142 1.00 91.44 98 PRO A N 1
ATOM 748 C CA . PRO A 1 98 ? 0.408 4.494 -9.680 1.00 91.44 98 PRO A CA 1
ATOM 749 C C . PRO A 1 98 ? -0.904 4.186 -8.953 1.00 91.44 98 PRO A C 1
ATOM 751 O O . PRO A 1 98 ? -1.210 4.815 -7.942 1.00 91.44 98 PRO A O 1
ATOM 754 N N . SER A 1 99 ? -1.658 3.183 -9.420 1.00 92.31 99 SER A N 1
ATOM 755 C CA . SER A 1 99 ? -2.909 2.764 -8.775 1.00 92.31 99 SER A CA 1
ATOM 756 C C . SER A 1 99 ? -2.681 2.204 -7.370 1.00 92.31 99 SER A C 1
ATOM 758 O O . SER A 1 99 ? -3.462 2.491 -6.467 1.00 92.31 99 SER A O 1
ATOM 760 N N . PHE A 1 100 ? -1.594 1.452 -7.155 1.00 94.75 100 PHE A N 1
ATOM 761 C CA . PHE A 1 100 ? -1.255 0.918 -5.833 1.00 94.75 100 PHE A CA 1
ATOM 762 C C . PHE A 1 100 ? -0.836 2.037 -4.891 1.00 94.75 100 PHE A C 1
ATOM 764 O O . PHE A 1 100 ? -1.280 2.060 -3.747 1.00 94.75 100 PHE A O 1
ATOM 771 N N . LYS A 1 101 ? -0.023 2.981 -5.379 1.00 95.62 101 LYS A N 1
ATOM 772 C CA . LYS A 1 101 ? 0.404 4.138 -4.592 1.00 95.62 101 LYS A CA 1
ATOM 773 C C . LYS A 1 101 ? -0.794 4.960 -4.119 1.00 95.62 101 LYS A C 1
ATOM 775 O O . LYS A 1 101 ? -0.933 5.192 -2.924 1.00 95.62 101 LYS A O 1
ATOM 780 N N . MET A 1 102 ? -1.696 5.307 -5.036 1.00 95.38 102 MET A N 1
ATOM 781 C CA . MET A 1 102 ? -2.899 6.080 -4.726 1.00 95.38 102 MET A CA 1
ATOM 782 C C . MET A 1 102 ? -3.803 5.369 -3.707 1.00 95.38 102 MET A C 1
ATOM 784 O O . MET A 1 102 ? -4.273 5.998 -2.761 1.00 95.38 102 MET A O 1
ATOM 788 N N . ALA A 1 103 ? -4.012 4.057 -3.858 1.00 95.94 103 ALA A N 1
ATOM 789 C CA . ALA A 1 103 ? -4.799 3.278 -2.904 1.00 95.94 103 ALA A CA 1
ATOM 790 C C . ALA A 1 103 ? -4.142 3.229 -1.514 1.00 95.94 103 ALA A C 1
ATOM 792 O O . ALA A 1 103 ? -4.814 3.430 -0.506 1.00 95.94 103 ALA A O 1
ATOM 793 N N . LEU A 1 104 ? -2.826 3.005 -1.439 1.00 97.50 104 LEU A N 1
ATOM 794 C CA . LEU A 1 104 ? -2.105 2.968 -0.163 1.00 97.50 104 LEU A CA 1
ATOM 795 C C . LEU A 1 104 ? -2.103 4.327 0.537 1.00 97.50 104 LEU A C 1
ATOM 797 O O . LEU A 1 104 ? -2.327 4.382 1.742 1.00 97.50 104 LEU A O 1
ATOM 801 N N . GLU A 1 105 ? -1.894 5.418 -0.197 1.00 96.50 105 GLU A N 1
ATOM 802 C CA . GLU A 1 105 ? -1.955 6.776 0.351 1.00 96.50 105 GLU A CA 1
ATOM 803 C C . GLU A 1 105 ? -3.349 7.100 0.904 1.00 96.50 105 GLU A C 1
ATOM 805 O O . GLU A 1 105 ? -3.455 7.608 2.021 1.00 96.50 105 GLU A O 1
ATOM 810 N N . GLY A 1 106 ? -4.416 6.739 0.180 1.00 95.88 106 GLY A N 1
ATOM 811 C CA . GLY A 1 106 ? -5.796 6.886 0.653 1.00 95.88 106 GLY A CA 1
ATOM 812 C C . GLY A 1 106 ? -6.076 6.086 1.929 1.00 95.88 106 GLY A C 1
ATOM 813 O O . GLY A 1 106 ? -6.662 6.601 2.881 1.00 95.88 106 GLY A O 1
ATOM 814 N N . ILE A 1 107 ? -5.583 4.849 2.002 1.00 96.62 107 ILE A N 1
ATOM 815 C CA . ILE A 1 107 ? -5.705 4.004 3.196 1.00 96.62 107 ILE A CA 1
ATOM 816 C C . ILE A 1 107 ? -4.932 4.600 4.378 1.00 96.62 107 ILE A C 1
ATOM 818 O O . ILE A 1 107 ? -5.465 4.668 5.487 1.00 96.62 107 ILE A O 1
ATOM 822 N N . LEU A 1 108 ? -3.699 5.068 4.161 1.00 97.75 108 LEU A N 1
ATOM 823 C CA . LEU A 1 108 ? -2.841 5.635 5.206 1.00 97.75 108 LEU A CA 1
ATOM 824 C C . LEU A 1 108 ? -3.459 6.871 5.874 1.00 97.75 108 LEU A C 1
ATOM 826 O O . LEU A 1 108 ? -3.239 7.072 7.069 1.00 97.75 108 LEU A O 1
ATOM 830 N N . GLN A 1 109 ? -4.280 7.646 5.158 1.00 97.00 109 GLN A N 1
ATOM 831 C CA . GLN A 1 109 ? -5.023 8.779 5.731 1.00 97.00 109 GLN A CA 1
ATOM 832 C C . GLN A 1 109 ? -6.027 8.357 6.815 1.00 97.00 109 GLN A C 1
ATOM 834 O O . GLN A 1 109 ? -6.333 9.139 7.712 1.00 97.00 109 GLN A O 1
ATOM 839 N N . SER A 1 110 ? -6.521 7.117 6.775 1.00 95.50 110 SER A N 1
ATOM 840 C CA . SER A 1 110 ? -7.486 6.607 7.757 1.00 95.50 110 SER A CA 1
ATOM 841 C C . SER A 1 110 ? -6.849 6.057 9.043 1.00 95.50 110 SER A C 1
ATOM 843 O O . SER A 1 110 ? -7.565 5.769 10.006 1.00 95.50 110 SER A O 1
ATOM 845 N N . ARG A 1 111 ? -5.510 5.946 9.100 1.00 96.56 111 ARG A N 1
ATOM 846 C CA . ARG A 1 111 ? -4.763 5.320 10.208 1.00 96.56 111 ARG A CA 1
ATOM 847 C C . ARG A 1 111 ? -5.142 5.872 11.576 1.00 96.56 111 ARG A C 1
ATOM 849 O O . ARG A 1 111 ? -5.425 5.097 12.492 1.00 96.56 111 ARG A O 1
ATOM 856 N N . ASP A 1 112 ? -5.130 7.190 11.722 1.00 95.75 112 ASP A N 1
ATOM 857 C CA . ASP A 1 112 ? -5.332 7.833 13.022 1.00 95.75 112 ASP A CA 1
ATOM 858 C C . ASP A 1 112 ? -6.784 7.673 13.488 1.00 95.75 112 ASP A C 1
ATOM 860 O O . ASP A 1 112 ? -7.035 7.355 14.652 1.00 95.75 112 ASP A O 1
ATOM 864 N N . GLY A 1 113 ? -7.739 7.777 12.556 1.00 95.25 113 GLY A N 1
ATOM 865 C CA . GLY A 1 113 ? -9.157 7.523 12.813 1.00 95.25 113 GLY A CA 1
ATOM 866 C C . GLY A 1 113 ? -9.421 6.083 13.257 1.00 95.25 113 GLY A C 1
ATOM 867 O O . GLY A 1 113 ? -10.082 5.862 14.273 1.00 95.25 113 GLY A O 1
ATOM 868 N N . VAL A 1 114 ? -8.841 5.101 12.557 1.00 96.00 114 VAL A N 1
ATOM 869 C CA . VAL A 1 114 ? -8.940 3.681 12.932 1.00 96.00 114 VAL A CA 1
ATOM 870 C C . VAL A 1 114 ? -8.284 3.426 14.287 1.00 96.00 114 VAL A C 1
ATOM 872 O O . VAL A 1 114 ? -8.870 2.755 15.131 1.00 96.00 114 VAL A O 1
ATOM 875 N N . THR A 1 115 ? -7.106 3.995 14.540 1.00 95.94 115 THR A N 1
ATOM 876 C CA . THR A 1 115 ? -6.402 3.838 15.823 1.00 95.94 115 THR A CA 1
ATOM 877 C C . THR A 1 115 ? -7.242 4.385 16.978 1.00 95.94 115 THR A C 1
ATOM 879 O O . THR A 1 115 ? -7.423 3.707 17.992 1.00 95.94 115 THR A O 1
ATOM 882 N N . ALA A 1 116 ? -7.819 5.577 16.818 1.00 96.69 116 ALA A N 1
ATOM 883 C CA . ALA A 1 116 ? -8.696 6.182 17.814 1.00 96.69 116 ALA A CA 1
ATOM 884 C C . ALA A 1 116 ? -9.996 5.386 18.027 1.00 96.69 116 ALA A C 1
ATOM 886 O O . ALA A 1 116 ? -10.457 5.258 19.163 1.00 96.69 116 ALA A O 1
ATOM 887 N N . ALA A 1 117 ? -10.596 4.846 16.963 1.00 95.06 117 ALA A N 1
ATOM 888 C CA . ALA A 1 117 ? -11.799 4.019 17.052 1.00 95.06 117 ALA A CA 1
ATOM 889 C C . ALA A 1 117 ? -11.519 2.687 17.768 1.00 95.06 117 ALA A C 1
ATOM 891 O O . ALA A 1 117 ? -12.201 2.361 18.736 1.00 95.06 117 ALA A O 1
ATOM 892 N N . LEU A 1 118 ? -10.450 1.977 17.392 1.00 95.06 118 LEU A N 1
ATOM 893 C CA . LEU A 1 118 ? -10.043 0.732 18.052 1.00 95.06 118 LEU A CA 1
ATOM 894 C C . LEU A 1 118 ? -9.696 0.947 19.533 1.00 95.06 118 LEU A C 1
ATOM 896 O O . LEU A 1 118 ? -10.040 0.123 20.370 1.00 95.06 118 LEU A O 1
ATOM 900 N N . THR A 1 119 ? -9.073 2.078 19.874 1.00 95.94 119 THR A N 1
ATOM 901 C CA . THR A 1 119 ? -8.740 2.428 21.270 1.00 95.94 119 THR A CA 1
ATOM 902 C C . THR A 1 119 ? -9.973 2.679 22.126 1.00 95.94 119 THR A C 1
ATOM 904 O O . THR A 1 119 ? -9.977 2.358 23.311 1.00 95.94 119 THR A O 1
ATOM 907 N N . ARG A 1 120 ? -11.035 3.218 21.527 1.00 95.88 120 ARG A N 1
ATOM 908 C CA . ARG A 1 120 ? -12.325 3.423 22.194 1.00 95.88 120 ARG A CA 1
ATOM 909 C C . ARG A 1 120 ? -13.223 2.182 22.169 1.00 95.88 120 ARG A C 1
ATOM 911 O O . ARG A 1 120 ? -14.294 2.225 22.762 1.00 95.88 120 ARG A O 1
ATOM 918 N N . GLY A 1 121 ? -12.807 1.103 21.500 1.00 91.94 121 GLY A N 1
ATOM 919 C CA . GLY A 1 121 ? -13.642 -0.078 21.279 1.00 91.94 121 GLY A CA 1
ATOM 920 C C . GLY A 1 121 ? -14.861 0.209 20.396 1.00 91.94 121 GLY A C 1
ATOM 921 O O . GLY A 1 121 ? -15.927 -0.365 20.606 1.00 91.94 121 GLY A O 1
ATOM 922 N N . ASP A 1 122 ? -14.721 1.138 19.449 1.00 91.25 122 ASP A N 1
ATOM 923 C CA . ASP A 1 122 ? -15.794 1.592 18.570 1.00 91.25 122 ASP A CA 1
ATOM 924 C C . ASP A 1 122 ? -15.857 0.753 17.283 1.00 91.25 122 ASP A C 1
ATOM 926 O O . ASP A 1 122 ? -14.887 0.652 16.522 1.00 91.25 122 ASP A O 1
ATOM 930 N N . SER A 1 123 ? -17.041 0.204 17.008 1.00 86.31 123 SER A N 1
ATOM 931 C CA . SER A 1 123 ? -17.352 -0.544 15.785 1.00 86.31 123 SER A CA 1
ATOM 932 C C . SER A 1 123 ? -17.210 0.274 14.493 1.00 86.31 123 SER A C 1
ATOM 934 O O . SER A 1 123 ? -17.036 -0.313 13.425 1.00 86.31 123 SER A O 1
ATOM 936 N N . ALA A 1 124 ? -17.184 1.612 14.565 1.00 89.75 124 ALA A N 1
ATOM 937 C CA . ALA A 1 124 ? -16.917 2.489 13.420 1.00 89.75 124 ALA A CA 1
ATOM 938 C C . ALA A 1 124 ? -15.552 2.222 12.748 1.00 89.75 124 ALA A C 1
ATOM 940 O O . ALA A 1 124 ? -15.362 2.525 11.564 1.00 89.75 124 ALA A O 1
ATOM 941 N N . ALA A 1 125 ? -14.606 1.605 13.472 1.00 92.94 125 ALA A N 1
ATOM 942 C CA . ALA A 1 125 ? -13.346 1.139 12.898 1.00 92.94 125 ALA A CA 1
ATOM 943 C C . ALA A 1 125 ? -13.576 0.140 11.753 1.00 92.94 125 ALA A C 1
ATOM 945 O O . ALA A 1 125 ? -12.868 0.189 10.748 1.00 92.94 125 ALA A O 1
ATOM 946 N N . VAL A 1 126 ? -14.574 -0.742 11.881 1.00 94.75 126 VAL A N 1
ATOM 947 C CA . VAL A 1 126 ? -14.839 -1.814 10.913 1.00 94.75 126 VAL A CA 1
ATOM 948 C C . VAL A 1 126 ? -15.271 -1.241 9.568 1.00 94.75 126 VAL A C 1
ATOM 950 O O . VAL A 1 126 ? -14.734 -1.664 8.550 1.00 94.75 126 VAL A O 1
ATOM 953 N N . GLU A 1 127 ? -16.160 -0.245 9.536 1.00 93.81 127 GLU A N 1
ATOM 954 C CA . GLU A 1 127 ? -16.585 0.365 8.265 1.00 93.81 127 GLU A CA 1
ATOM 955 C C . GLU A 1 127 ? -15.418 1.066 7.558 1.00 93.81 127 GLU A C 1
ATOM 957 O O . GLU A 1 127 ? -15.217 0.914 6.353 1.00 93.81 127 GLU A O 1
ATOM 962 N N . THR A 1 128 ? -14.576 1.764 8.322 1.00 94.69 128 THR A N 1
ATOM 963 C CA . THR A 1 128 ? -13.372 2.402 7.774 1.00 94.69 128 THR A CA 1
ATOM 964 C C . THR A 1 128 ? -12.408 1.363 7.188 1.00 94.69 128 THR A C 1
ATOM 966 O O . THR A 1 128 ? -11.912 1.529 6.073 1.00 94.69 128 THR A O 1
ATOM 969 N N . LEU A 1 129 ? -12.189 0.247 7.892 1.00 95.88 129 LEU A N 1
ATOM 970 C CA . LEU A 1 129 ? -11.347 -0.852 7.415 1.00 95.88 129 LEU A CA 1
ATOM 971 C C . LEU A 1 129 ? -11.950 -1.561 6.188 1.00 95.88 129 LEU A C 1
ATOM 973 O O . LEU A 1 129 ? -11.214 -1.933 5.278 1.00 95.88 129 LEU A O 1
ATOM 977 N N . ARG A 1 130 ? -13.278 -1.705 6.109 1.00 95.88 130 ARG A N 1
ATOM 978 C CA . ARG A 1 130 ? -13.977 -2.237 4.924 1.00 95.88 130 ARG A CA 1
ATOM 979 C C . ARG A 1 130 ? -13.850 -1.308 3.720 1.00 95.88 130 ARG A C 1
ATOM 981 O O . ARG A 1 130 ? -13.700 -1.781 2.597 1.00 95.88 130 ARG A O 1
ATOM 988 N N . SER A 1 131 ? -13.853 0.005 3.939 1.00 95.00 131 SER A N 1
ATOM 989 C CA . SER A 1 131 ? -13.543 0.977 2.887 1.00 95.00 131 SER A CA 1
ATOM 990 C C . SER A 1 131 ? -12.112 0.811 2.366 1.00 95.00 131 SER A C 1
ATOM 992 O O . SER A 1 131 ? -11.901 0.759 1.154 1.00 95.00 131 SER A O 1
ATOM 994 N N . ALA A 1 132 ? -11.140 0.625 3.265 1.00 95.12 132 ALA A N 1
ATOM 995 C CA . ALA A 1 132 ? -9.762 0.310 2.889 1.00 95.12 132 ALA A CA 1
ATOM 996 C C . ALA A 1 132 ? -9.651 -1.024 2.120 1.00 95.12 132 ALA A C 1
ATOM 998 O O . ALA A 1 132 ? -8.904 -1.110 1.146 1.00 95.12 132 ALA A O 1
ATOM 999 N N . GLU A 1 133 ? -10.429 -2.046 2.500 1.00 96.38 133 GLU A N 1
ATOM 1000 C CA . GLU A 1 133 ? -10.483 -3.336 1.796 1.00 96.38 133 GLU A CA 1
ATOM 1001 C C . GLU A 1 133 ? -10.942 -3.148 0.347 1.00 96.38 133 GLU A C 1
ATOM 1003 O O . GLU A 1 133 ? -10.314 -3.678 -0.571 1.00 96.38 133 GLU A O 1
ATOM 1008 N N . ARG A 1 134 ? -12.005 -2.362 0.130 1.00 95.19 134 ARG A N 1
ATOM 1009 C CA . ARG A 1 134 ? -12.517 -2.054 -1.213 1.00 95.19 134 ARG A CA 1
ATOM 1010 C C . ARG A 1 134 ? -11.453 -1.373 -2.073 1.00 95.19 134 ARG A C 1
ATOM 1012 O O . ARG A 1 134 ? -11.187 -1.857 -3.168 1.00 95.19 134 ARG A O 1
ATOM 1019 N N . GLN A 1 135 ? -10.775 -0.350 -1.550 1.00 94.50 135 GLN A N 1
ATOM 1020 C CA . GLN A 1 135 ? -9.699 0.351 -2.270 1.00 94.50 135 GLN A CA 1
ATOM 1021 C C . GLN A 1 135 ? -8.545 -0.590 -2.657 1.00 94.50 135 GLN A C 1
ATOM 1023 O O . GLN A 1 135 ? -8.061 -0.560 -3.789 1.00 94.50 135 GLN A O 1
ATOM 1028 N N . LEU A 1 136 ? -8.123 -1.471 -1.742 1.00 94.31 136 LEU A N 1
ATOM 1029 C CA . LEU A 1 136 ? -7.097 -2.489 -2.009 1.00 94.31 136 LEU A CA 1
ATOM 1030 C C . LEU A 1 136 ? -7.537 -3.486 -3.087 1.00 94.31 136 LEU A C 1
ATOM 1032 O O . LEU A 1 136 ? -6.747 -3.847 -3.962 1.00 94.31 136 LEU A O 1
ATOM 1036 N N . ARG A 1 137 ? -8.794 -3.937 -3.035 1.00 94.25 137 ARG A N 1
ATOM 1037 C CA . ARG A 1 137 ? -9.361 -4.882 -4.004 1.00 94.25 137 ARG A CA 1
ATOM 1038 C C . ARG A 1 137 ? -9.494 -4.265 -5.390 1.00 94.25 137 ARG A C 1
ATOM 1040 O O . ARG A 1 137 ? -9.083 -4.904 -6.354 1.00 94.25 137 ARG A O 1
ATOM 1047 N N . GLU A 1 138 ? -9.982 -3.032 -5.479 1.00 93.69 138 GLU A N 1
ATOM 1048 C CA . GLU A 1 138 ? -10.040 -2.258 -6.723 1.00 93.69 138 GLU A CA 1
ATOM 1049 C C . GLU A 1 138 ? -8.651 -2.094 -7.336 1.00 93.69 138 GLU A C 1
ATOM 1051 O O . GLU A 1 138 ? -8.456 -2.397 -8.513 1.00 93.69 138 GLU A O 1
ATOM 1056 N N . ALA A 1 139 ? -7.661 -1.704 -6.527 1.00 92.62 139 ALA A N 1
ATOM 1057 C CA . ALA A 1 139 ? -6.284 -1.560 -6.984 1.00 92.62 139 ALA A CA 1
ATOM 1058 C C . ALA A 1 139 ? -5.726 -2.882 -7.536 1.00 92.62 139 ALA A C 1
ATOM 1060 O O . ALA A 1 139 ? -5.094 -2.895 -8.591 1.00 92.62 139 ALA A O 1
ATOM 1061 N N . LEU A 1 140 ? -6.005 -4.005 -6.868 1.00 91.94 140 LEU A N 1
ATOM 1062 C CA . LEU A 1 140 ? -5.617 -5.351 -7.303 1.00 91.94 140 LEU A CA 1
ATOM 1063 C C . LEU A 1 140 ? -6.389 -5.858 -8.537 1.00 91.94 140 LEU A C 1
ATOM 1065 O O . LEU A 1 140 ? -5.973 -6.852 -9.138 1.00 91.94 140 LEU A O 1
ATOM 1069 N N . GLY A 1 141 ? -7.468 -5.181 -8.938 1.00 90.56 141 GLY A N 1
ATOM 1070 C CA . GLY A 1 141 ? -8.347 -5.591 -10.034 1.00 90.56 141 GLY A CA 1
ATOM 1071 C C . GLY A 1 141 ? -9.357 -6.674 -9.646 1.00 90.56 141 GLY A C 1
ATOM 1072 O O . GLY A 1 141 ? -9.890 -7.353 -10.521 1.00 90.56 141 GLY A O 1
ATOM 1073 N N . TYR A 1 142 ? -9.617 -6.868 -8.350 1.00 86.44 142 TYR A N 1
ATOM 1074 C CA . TYR A 1 142 ? -10.687 -7.746 -7.892 1.00 86.44 142 TYR A CA 1
ATOM 1075 C C . TYR A 1 142 ? -12.052 -7.067 -8.045 1.00 86.44 142 TYR A C 1
ATOM 1077 O O . TYR A 1 142 ? -12.172 -5.868 -7.791 1.00 86.44 142 TYR A O 1
ATOM 1085 N N . PRO A 1 143 ? -13.110 -7.826 -8.382 1.00 77.00 143 PRO A N 1
ATOM 1086 C CA . PRO A 1 143 ? -14.457 -7.284 -8.401 1.00 77.00 143 PRO A CA 1
ATOM 1087 C C . PRO A 1 143 ? -14.864 -6.828 -6.993 1.00 77.00 143 PRO A C 1
ATOM 1089 O O . PRO A 1 143 ? -14.706 -7.562 -6.005 1.00 77.00 143 PRO A O 1
ATOM 1092 N N . VAL A 1 144 ? -15.397 -5.611 -6.928 1.00 75.56 144 VAL A N 1
ATOM 1093 C CA . VAL A 1 144 ? -16.016 -5.001 -5.749 1.00 75.56 144 VAL A CA 1
ATOM 1094 C C . VAL A 1 144 ? -17.503 -4.802 -6.028 1.00 75.56 144 VAL A C 1
ATOM 1096 O O . VAL A 1 144 ? -17.883 -4.245 -7.057 1.00 75.56 144 VAL A O 1
ATOM 1099 N N . SER A 1 145 ? -18.358 -5.296 -5.133 1.00 60.75 145 SER A N 1
ATOM 1100 C CA . SER A 1 145 ? -19.79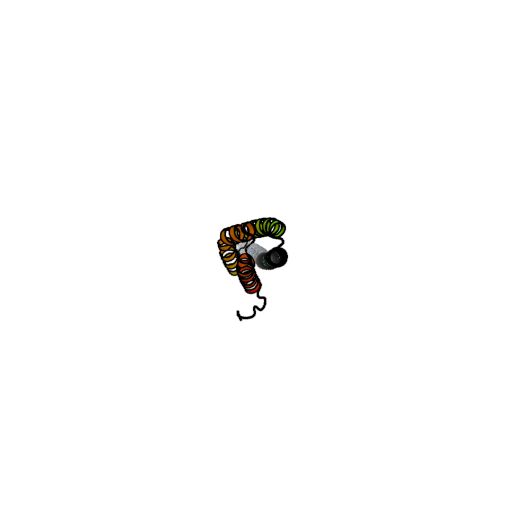4 -5.015 -5.194 1.00 60.75 145 SER A CA 1
ATOM 1101 C C . SER A 1 145 ? -20.045 -3.561 -4.769 1.00 60.75 145 SER A C 1
ATOM 1103 O O . SER A 1 145 ? -19.407 -3.112 -3.811 1.00 60.75 145 SER A O 1
ATOM 1105 N N . PRO A 1 146 ? -20.950 -2.822 -5.438 1.00 50.66 146 PRO A N 1
ATOM 1106 C CA . PRO A 1 146 ? -21.295 -1.462 -5.030 1.00 50.66 146 PRO A CA 1
ATOM 1107 C C . PRO A 1 146 ? -21.894 -1.452 -3.611 1.00 50.66 146 PRO A C 1
ATOM 1109 O O . PRO A 1 146 ? -22.499 -2.451 -3.209 1.00 50.66 146 PRO A O 1
ATOM 1112 N N . PRO A 1 147 ? -21.716 -0.359 -2.842 1.00 56.06 147 PRO A N 1
ATOM 1113 C CA . PRO A 1 147 ? -22.263 -0.259 -1.493 1.00 56.06 147 PRO A CA 1
ATOM 1114 C C . PRO A 1 147 ? -23.794 -0.380 -1.531 1.00 56.06 147 PRO A C 1
ATOM 1116 O O . PRO A 1 147 ? -24.446 0.279 -2.343 1.00 56.06 147 PRO A O 1
ATOM 1119 N N . SER A 1 148 ? -24.333 -1.251 -0.677 1.00 46.75 148 SER A N 1
ATOM 1120 C CA . SER A 1 148 ? -25.767 -1.444 -0.417 1.00 46.75 148 SER A CA 1
ATOM 1121 C C . SER A 1 148 ? -26.263 -0.526 0.688 1.00 46.75 148 SER A C 1
ATOM 1123 O O . SER A 1 148 ? -25.548 -0.478 1.715 1.00 46.75 148 SER A O 1
#

Foldseek 3Di:
DPVVVVVVVVVVVVVVVVVVVVVVVVVVVVVVVVVVVVVVVVVVVVLVVVLLVLLVVLLVLLVQLLVCLVVLVLVVSLVSLVVSLVSLVVSLVVDPQVLSVVLSVVLNVCSVVLNVCSVVSHSVNNVSSVVSSQSSCVSSVHDDDPDD